Protein AF-A0A800G4P6-F1 (afdb_monomer_lite)

Structure (mmCIF, N/CA/C/O backbone):
data_AF-A0A800G4P6-F1
#
_entry.id   AF-A0A800G4P6-F1
#
loop_
_atom_site.group_PDB
_atom_site.id
_atom_site.type_symbol
_atom_site.label_atom_id
_atom_site.label_alt_id
_atom_site.label_comp_id
_atom_site.label_asym_id
_atom_site.label_entity_id
_atom_site.label_seq_id
_atom_site.pdbx_PDB_ins_code
_atom_site.Cartn_x
_atom_site.Cartn_y
_atom_site.Cartn_z
_atom_site.occupancy
_atom_site.B_iso_or_equiv
_atom_site.auth_seq_id
_atom_site.auth_comp_id
_atom_site.auth_asym_id
_atom_site.auth_atom_id
_atom_site.pdbx_PDB_model_num
ATOM 1 N N . MET A 1 1 ? 6.819 -30.321 6.926 1.00 37.41 1 MET A N 1
ATOM 2 C CA . MET A 1 1 ? 6.835 -29.133 6.044 1.00 37.41 1 MET A CA 1
ATOM 3 C C . MET A 1 1 ? 7.911 -28.184 6.557 1.00 37.41 1 MET A C 1
ATOM 5 O O . MET A 1 1 ? 7.632 -27.350 7.407 1.00 37.41 1 MET A O 1
ATOM 9 N N . HIS A 1 2 ? 9.162 -28.396 6.148 1.00 43.12 2 HIS A N 1
ATOM 10 C CA . HIS A 1 2 ? 10.294 -27.589 6.607 1.00 43.12 2 HIS A CA 1
ATOM 11 C C . HIS A 1 2 ? 10.264 -26.234 5.894 1.00 43.12 2 HIS A C 1
ATOM 13 O O . HIS A 1 2 ? 10.489 -26.169 4.687 1.00 43.12 2 HIS A O 1
ATOM 19 N N . GLY A 1 3 ? 9.945 -25.165 6.626 1.00 47.88 3 GLY A N 1
ATOM 20 C CA . GLY A 1 3 ? 10.128 -23.803 6.139 1.00 47.88 3 GLY A CA 1
ATOM 21 C C . GLY A 1 3 ? 11.619 -23.572 5.937 1.00 47.88 3 GLY A C 1
ATOM 22 O O . GLY A 1 3 ? 12.375 -23.575 6.906 1.00 47.88 3 GLY A O 1
ATOM 23 N N . GLN A 1 4 ? 12.057 -23.448 4.683 1.00 47.59 4 GLN A N 1
ATOM 24 C CA . GLN A 1 4 ? 13.421 -23.014 4.403 1.00 47.59 4 GLN A CA 1
ATOM 25 C C . GLN A 1 4 ? 13.649 -21.663 5.094 1.00 47.59 4 GLN A C 1
ATOM 27 O O . GLN A 1 4 ? 12.736 -20.832 5.071 1.00 47.59 4 GLN A O 1
ATOM 32 N N . PRO A 1 5 ? 14.822 -21.437 5.711 1.00 49.88 5 PRO A N 1
ATOM 33 C CA . PRO A 1 5 ? 15.119 -20.163 6.347 1.00 49.88 5 PRO A CA 1
ATOM 34 C C . PRO A 1 5 ? 14.959 -19.060 5.301 1.00 49.88 5 PRO A C 1
ATOM 36 O O . PRO A 1 5 ? 15.639 -19.072 4.271 1.00 49.88 5 PRO A O 1
ATOM 39 N N . GLU A 1 6 ? 14.004 -18.153 5.532 1.00 63.62 6 GLU A N 1
ATOM 40 C CA . GLU A 1 6 ? 13.821 -16.982 4.682 1.00 63.62 6 GLU A CA 1
ATOM 41 C C . GLU A 1 6 ? 15.158 -16.242 4.662 1.00 63.62 6 GLU A C 1
ATOM 43 O O . GLU A 1 6 ? 15.684 -15.830 5.699 1.00 63.62 6 GLU A O 1
ATOM 48 N N . ARG A 1 7 ? 15.754 -16.141 3.469 1.00 68.44 7 ARG A N 1
ATOM 49 C CA . ARG A 1 7 ? 16.931 -15.298 3.273 1.00 68.44 7 ARG A CA 1
ATOM 50 C C . ARG A 1 7 ? 16.575 -13.884 3.757 1.00 68.44 7 ARG A C 1
ATOM 52 O O . ARG A 1 7 ? 15.437 -13.461 3.547 1.00 68.44 7 ARG A O 1
ATOM 59 N N . PRO A 1 8 ? 17.514 -13.159 4.389 1.00 76.44 8 PRO A N 1
ATOM 60 C CA . PRO A 1 8 ? 17.267 -11.792 4.825 1.00 76.44 8 PRO A CA 1
ATOM 61 C C . PRO A 1 8 ? 16.721 -10.955 3.668 1.00 76.44 8 PRO A C 1
ATOM 63 O O . PRO A 1 8 ? 17.265 -11.030 2.565 1.00 76.44 8 PRO A O 1
ATOM 66 N N . PHE A 1 9 ? 15.665 -10.182 3.927 1.00 75.94 9 PHE A N 1
ATOM 67 C CA . PHE A 1 9 ? 15.074 -9.278 2.942 1.00 75.94 9 PHE A CA 1
ATOM 68 C C . PHE A 1 9 ? 16.144 -8.356 2.354 1.00 75.94 9 PHE A C 1
ATOM 70 O O . PHE A 1 9 ? 16.898 -7.716 3.094 1.00 75.94 9 PHE A O 1
ATOM 77 N N . ARG A 1 10 ? 16.187 -8.265 1.024 1.00 80.56 10 ARG A N 1
ATOM 78 C CA . ARG A 1 10 ? 16.959 -7.257 0.302 1.00 80.56 10 ARG A CA 1
ATOM 79 C C . ARG A 1 10 ? 16.013 -6.428 -0.546 1.00 80.56 10 ARG A C 1
ATOM 81 O O . ARG A 1 10 ? 15.108 -6.953 -1.182 1.00 80.56 10 ARG A O 1
ATOM 88 N N . GLU A 1 11 ? 16.262 -5.128 -0.629 1.00 72.06 11 GLU A N 1
ATOM 89 C CA . GLU A 1 11 ? 15.441 -4.220 -1.440 1.00 72.06 11 GLU A CA 1
ATOM 90 C C . GLU A 1 11 ? 15.419 -4.621 -2.929 1.00 72.06 11 GLU A C 1
ATOM 92 O O . GLU A 1 11 ? 14.415 -4.459 -3.619 1.00 72.06 11 GLU A O 1
ATOM 97 N N . SER A 1 12 ? 16.494 -5.261 -3.403 1.00 76.88 12 SER A N 1
ATOM 98 C CA . SER A 1 12 ? 16.585 -5.875 -4.731 1.00 76.88 12 SER A CA 1
ATOM 99 C C . SER A 1 12 ? 15.542 -6.965 -4.997 1.00 76.88 12 SER A C 1
ATOM 101 O O . SER A 1 12 ? 15.188 -7.173 -6.155 1.00 76.88 12 SER A O 1
ATOM 103 N N . ASP A 1 13 ? 15.035 -7.644 -3.963 1.00 76.00 13 ASP A N 1
ATOM 104 C CA . ASP A 1 13 ? 14.056 -8.732 -4.093 1.00 76.00 13 ASP A CA 1
ATOM 105 C C . ASP A 1 13 ? 12.702 -8.212 -4.598 1.00 76.00 13 ASP A C 1
ATOM 107 O O . ASP A 1 13 ? 11.944 -8.941 -5.232 1.00 76.00 13 ASP A O 1
ATOM 111 N N . LEU A 1 14 ? 12.412 -6.921 -4.391 1.00 74.88 14 LEU A N 1
ATOM 112 C CA . LEU A 1 14 ? 11.205 -6.266 -4.903 1.00 74.88 14 LEU A CA 1
ATOM 113 C C . LEU A 1 14 ? 11.194 -6.142 -6.435 1.00 74.88 14 LEU A C 1
ATOM 115 O O . LEU A 1 14 ? 10.127 -5.930 -7.009 1.00 74.88 14 LEU A O 1
ATOM 119 N N . LYS A 1 15 ? 12.350 -6.311 -7.098 1.00 77.56 15 LYS A N 1
ATOM 120 C CA . LYS A 1 15 ? 12.453 -6.362 -8.565 1.00 77.56 15 LYS A CA 1
ATOM 121 C C . LYS A 1 15 ? 12.022 -7.713 -9.144 1.00 77.56 15 LYS A C 1
ATOM 123 O O . LYS A 1 15 ? 11.733 -7.771 -10.334 1.00 77.56 15 LYS A O 1
ATOM 128 N N . ASP A 1 16 ? 11.971 -8.781 -8.339 1.00 83.94 16 ASP A N 1
ATOM 129 C CA . ASP A 1 16 ? 11.449 -10.086 -8.762 1.00 83.94 16 ASP A CA 1
ATOM 130 C C . ASP A 1 16 ? 9.904 -10.067 -8.741 1.00 83.94 16 ASP A C 1
ATOM 132 O O . ASP A 1 16 ? 9.297 -9.992 -7.661 1.00 83.94 16 ASP A O 1
ATOM 136 N N . PRO A 1 17 ? 9.229 -10.191 -9.904 1.00 80.94 17 PRO A N 1
ATOM 137 C CA . PRO A 1 17 ? 7.769 -10.212 -9.972 1.00 80.94 17 PRO A CA 1
ATOM 138 C C . PRO A 1 17 ? 7.144 -11.341 -9.141 1.00 80.94 17 PRO A C 1
ATOM 140 O O . PRO A 1 17 ? 6.081 -11.156 -8.543 1.00 80.94 17 PRO A O 1
ATOM 143 N N . ALA A 1 18 ? 7.799 -12.504 -9.052 1.00 81.81 18 ALA A N 1
ATOM 144 C CA . ALA A 1 18 ? 7.288 -13.642 -8.296 1.00 81.81 18 ALA A CA 1
ATOM 145 C C . ALA A 1 18 ? 7.397 -13.409 -6.783 1.00 81.81 18 ALA A C 1
ATOM 147 O O . ALA A 1 18 ? 6.499 -13.777 -6.018 1.00 81.81 18 ALA A O 1
ATOM 148 N N . TYR A 1 19 ? 8.479 -12.779 -6.321 1.00 84.38 19 TYR A N 1
ATOM 149 C CA . TYR A 1 19 ? 8.612 -12.330 -4.935 1.00 84.38 19 TYR A CA 1
ATOM 150 C C . TYR A 1 19 ? 7.559 -11.276 -4.574 1.00 84.38 19 TYR A C 1
ATOM 152 O O . TYR A 1 19 ? 6.851 -11.442 -3.578 1.00 84.38 19 TYR A O 1
ATOM 160 N N . ARG A 1 20 ? 7.364 -10.264 -5.425 1.00 84.88 20 ARG A N 1
ATOM 161 C CA . ARG A 1 20 ? 6.355 -9.212 -5.228 1.00 84.88 20 ARG A CA 1
ATOM 162 C C . ARG A 1 20 ? 4.937 -9.771 -5.150 1.00 84.88 20 ARG A C 1
ATOM 164 O O . ARG A 1 20 ? 4.202 -9.437 -4.223 1.00 84.88 20 ARG A O 1
ATOM 171 N N . LEU A 1 21 ? 4.569 -10.684 -6.051 1.00 84.38 21 LEU A N 1
ATOM 172 C CA . LEU A 1 21 ? 3.257 -11.335 -6.026 1.00 84.38 21 LEU A CA 1
ATOM 173 C C . LEU A 1 21 ? 3.050 -12.159 -4.746 1.00 84.38 21 LEU A C 1
ATOM 175 O O . LEU A 1 21 ? 1.969 -12.132 -4.153 1.00 84.38 21 LEU A O 1
ATOM 179 N N . ARG A 1 22 ? 4.084 -12.872 -4.278 1.00 87.19 22 ARG A N 1
ATOM 180 C CA . ARG A 1 22 ? 4.038 -13.580 -2.987 1.00 87.19 22 ARG A CA 1
ATOM 181 C C . ARG A 1 22 ? 3.834 -12.607 -1.827 1.00 87.19 22 ARG A C 1
ATOM 183 O O . ARG A 1 22 ? 3.019 -12.888 -0.950 1.00 87.19 22 ARG A O 1
ATOM 190 N N . LEU A 1 23 ? 4.523 -11.469 -1.834 1.00 89.06 23 LEU A N 1
ATOM 191 C CA . LEU A 1 23 ? 4.394 -10.452 -0.794 1.00 89.06 23 LEU A CA 1
ATOM 192 C C . LEU A 1 23 ? 3.011 -9.784 -0.813 1.00 89.06 23 LEU A C 1
ATOM 194 O O . LEU A 1 23 ? 2.400 -9.639 0.240 1.00 89.06 23 LEU A O 1
ATOM 198 N N . LEU A 1 24 ? 2.466 -9.484 -1.996 1.00 89.31 24 LEU A N 1
ATOM 199 C CA . LEU A 1 24 ? 1.095 -8.993 -2.172 1.00 89.31 24 LEU A CA 1
ATOM 200 C C . LEU A 1 24 ? 0.058 -9.982 -1.631 1.00 89.31 24 LEU A C 1
ATOM 202 O O . LEU A 1 24 ? -0.871 -9.578 -0.937 1.00 89.31 24 LEU A O 1
ATOM 206 N N . ARG A 1 25 ? 0.225 -11.288 -1.881 1.00 90.56 25 ARG A N 1
ATOM 207 C CA . ARG A 1 25 ? -0.647 -12.325 -1.301 1.00 90.56 25 ARG A CA 1
ATOM 208 C C . ARG A 1 25 ? -0.562 -12.343 0.224 1.00 90.56 25 ARG A C 1
ATOM 210 O O . ARG A 1 25 ? -1.600 -12.316 0.879 1.00 90.56 25 ARG A O 1
ATOM 217 N N . LYS A 1 26 ? 0.654 -12.331 0.786 1.00 92.38 26 LYS A N 1
ATOM 218 C CA . LYS A 1 26 ? 0.865 -12.245 2.243 1.00 92.38 26 LYS A CA 1
ATOM 219 C C . LYS A 1 26 ? 0.183 -10.998 2.826 1.00 92.38 26 LYS A C 1
ATOM 221 O O . LYS A 1 26 ? -0.500 -11.092 3.843 1.00 92.38 26 LYS A O 1
ATOM 226 N N . LEU A 1 27 ? 0.308 -9.858 2.149 1.00 93.12 27 LEU A N 1
ATOM 227 C CA . LEU A 1 27 ? -0.283 -8.589 2.562 1.00 93.12 27 LEU A CA 1
ATOM 228 C C . LEU A 1 27 ? -1.817 -8.602 2.492 1.00 93.12 27 LEU A C 1
ATOM 230 O O . LEU A 1 27 ? -2.469 -8.154 3.429 1.00 93.12 27 LEU A O 1
ATOM 234 N N . ASN A 1 28 ? -2.403 -9.164 1.431 1.00 90.00 28 ASN A N 1
ATOM 235 C CA . ASN A 1 28 ? -3.856 -9.315 1.299 1.00 90.00 28 ASN A CA 1
ATOM 236 C C . ASN A 1 28 ? -4.438 -10.246 2.379 1.00 90.00 28 ASN A C 1
ATOM 238 O O . ASN A 1 28 ? -5.485 -9.941 2.948 1.00 90.00 28 ASN A O 1
ATOM 242 N N . CYS A 1 29 ? -3.747 -11.340 2.722 1.00 94.19 29 CYS A N 1
ATOM 243 C CA . CYS A 1 29 ? -4.152 -12.192 3.844 1.00 94.19 29 CYS A CA 1
ATOM 244 C C . CYS A 1 29 ? -4.113 -11.431 5.178 1.00 94.19 29 CYS A C 1
ATOM 246 O O . CYS A 1 29 ? -5.050 -11.533 5.969 1.00 94.19 29 CYS A O 1
ATOM 248 N N . LEU A 1 30 ? -3.062 -10.641 5.421 1.00 93.75 30 LEU A N 1
ATOM 249 C CA . LEU A 1 30 ? -2.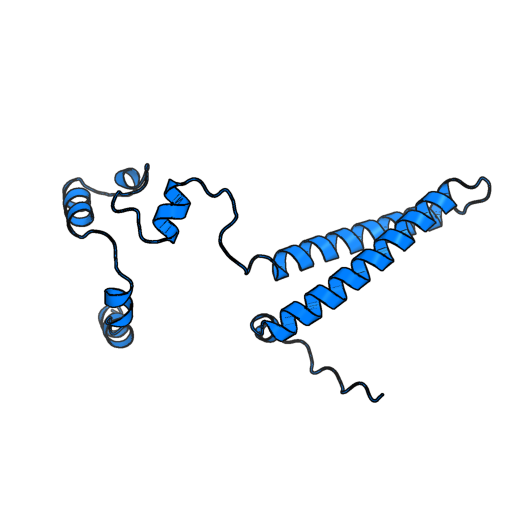957 -9.813 6.625 1.00 93.75 30 LEU A CA 1
ATOM 250 C C . LEU A 1 30 ? -4.093 -8.782 6.703 1.00 93.75 30 LEU A C 1
ATOM 252 O O . LEU A 1 30 ? -4.698 -8.622 7.761 1.00 93.75 30 LEU A O 1
ATOM 256 N N . PHE A 1 31 ? -4.431 -8.138 5.584 1.00 89.69 31 PHE A N 1
ATOM 257 C CA . PHE A 1 31 ? -5.574 -7.227 5.492 1.00 89.69 31 PHE A CA 1
ATOM 258 C C . PHE A 1 31 ? -6.878 -7.873 5.950 1.00 89.69 31 PHE A C 1
ATOM 260 O O . PHE A 1 31 ? -7.549 -7.323 6.820 1.00 89.69 31 PHE A O 1
ATOM 267 N N . ALA A 1 32 ? -7.203 -9.053 5.417 1.00 93.06 32 ALA A N 1
ATOM 268 C CA . ALA A 1 32 ? -8.432 -9.758 5.768 1.00 93.06 32 ALA A CA 1
ATOM 269 C C . ALA A 1 32 ? -8.507 -10.064 7.276 1.00 93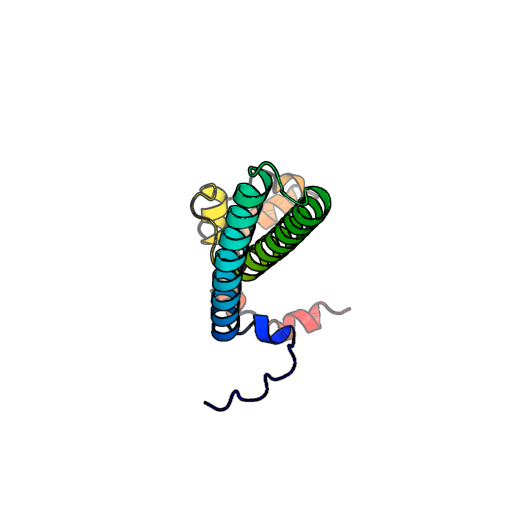.06 32 ALA A C 1
ATOM 271 O O . ALA A 1 32 ? -9.548 -9.880 7.907 1.00 93.06 32 ALA A O 1
ATOM 272 N N . VAL A 1 33 ? -7.388 -10.473 7.885 1.00 95.19 33 VAL A N 1
ATOM 273 C CA . VAL A 1 33 ? -7.321 -10.730 9.333 1.00 95.19 33 VAL A CA 1
ATOM 274 C C . VAL A 1 33 ? -7.523 -9.444 10.140 1.00 95.19 33 VAL A C 1
ATOM 276 O O . VAL A 1 33 ? -8.286 -9.444 11.108 1.00 95.19 33 VAL A O 1
ATOM 279 N N . LEU A 1 34 ? -6.882 -8.342 9.740 1.00 94.69 34 LEU A N 1
ATOM 280 C CA . LEU A 1 34 ? -7.021 -7.046 10.411 1.00 94.69 34 LEU A CA 1
ATOM 281 C C . LEU A 1 34 ? -8.450 -6.495 10.310 1.00 94.69 34 LEU A C 1
ATOM 283 O O . LEU A 1 34 ? -8.960 -5.948 11.289 1.00 94.69 34 LEU A O 1
ATOM 287 N N . GLU A 1 35 ? -9.128 -6.677 9.176 1.00 93.88 35 GLU A N 1
ATOM 288 C CA . GLU A 1 35 ? -10.528 -6.276 9.004 1.00 93.88 35 GLU A CA 1
ATOM 289 C C . GLU A 1 35 ? -11.463 -7.050 9.936 1.00 93.88 35 GLU A C 1
ATOM 291 O O . GLU A 1 35 ? -12.295 -6.446 10.623 1.00 93.88 35 GLU A O 1
ATOM 296 N N . VAL A 1 36 ? -11.286 -8.371 10.032 1.00 96.00 36 VAL A N 1
ATOM 297 C CA . VAL A 1 36 ? -12.053 -9.208 10.966 1.00 96.00 36 VAL A CA 1
ATOM 298 C C . VAL A 1 36 ? -11.780 -8.799 12.413 1.00 96.00 36 VAL A C 1
ATOM 300 O O . VAL A 1 36 ? -12.720 -8.679 13.203 1.00 96.00 36 VAL A O 1
ATOM 303 N N . ALA A 1 37 ? -10.520 -8.546 12.773 1.00 94.38 37 ALA A N 1
ATOM 304 C CA . ALA A 1 37 ? -10.153 -8.080 14.107 1.00 94.38 37 ALA A CA 1
ATOM 305 C C . ALA A 1 37 ? -10.815 -6.731 14.434 1.00 94.38 37 ALA A C 1
ATOM 307 O O . ALA A 1 37 ? -11.416 -6.577 15.496 1.00 94.38 37 ALA A O 1
ATOM 308 N N . ASN A 1 38 ? -10.793 -5.781 13.499 1.00 93.06 38 ASN A N 1
ATOM 309 C CA . ASN A 1 38 ? -11.407 -4.468 13.677 1.00 93.06 38 ASN A CA 1
ATOM 310 C C . ASN A 1 38 ? -12.938 -4.577 13.820 1.00 93.06 38 ASN A C 1
ATOM 312 O O . ASN A 1 38 ? -13.534 -3.945 14.692 1.00 93.06 38 ASN A O 1
ATOM 316 N N . ALA A 1 39 ? -13.587 -5.440 13.032 1.00 93.69 39 ALA A N 1
ATOM 317 C CA . ALA A 1 39 ? -15.016 -5.722 13.173 1.00 93.69 39 ALA A CA 1
ATOM 318 C C . ALA A 1 39 ? -15.358 -6.337 14.542 1.00 93.69 39 ALA A C 1
ATOM 320 O O . ALA A 1 39 ? -16.352 -5.949 15.158 1.00 93.69 39 ALA A O 1
ATOM 321 N N . ARG A 1 40 ? -14.525 -7.257 15.049 1.00 94.62 40 ARG A N 1
ATOM 322 C CA . ARG A 1 40 ? -14.687 -7.840 16.392 1.00 94.62 40 ARG A CA 1
ATOM 323 C C . ARG A 1 40 ? -14.544 -6.790 17.489 1.00 94.62 40 ARG A C 1
ATOM 325 O O . ARG A 1 40 ? -15.390 -6.746 18.372 1.00 94.62 40 ARG A O 1
ATOM 332 N N . VAL A 1 41 ? -13.547 -5.911 17.398 1.00 94.69 41 VAL A N 1
ATOM 333 C CA . VAL A 1 41 ? -13.345 -4.819 18.367 1.00 94.69 41 VAL A CA 1
ATOM 334 C C . VAL A 1 41 ? -14.519 -3.841 18.358 1.00 94.69 41 VAL A C 1
ATOM 336 O O . VAL A 1 41 ? -14.988 -3.448 19.419 1.00 94.69 41 VAL A O 1
ATOM 339 N N . LYS A 1 42 ? -15.062 -3.495 17.183 1.00 92.25 42 LYS A N 1
ATOM 340 C CA . LYS A 1 42 ? -16.271 -2.656 17.087 1.00 92.25 42 LYS A CA 1
ATOM 341 C C . LYS A 1 42 ? -17.487 -3.296 17.758 1.00 92.25 42 LYS A C 1
ATOM 343 O O . LYS A 1 42 ? -18.246 -2.588 18.407 1.00 92.25 42 LYS A O 1
ATOM 348 N N . ARG A 1 43 ? -17.674 -4.613 17.605 1.00 93.38 43 ARG A N 1
ATOM 349 C CA . ARG A 1 43 ? -18.752 -5.349 18.289 1.00 93.38 43 ARG A CA 1
ATOM 350 C C . ARG A 1 43 ? -18.528 -5.404 19.795 1.00 93.38 43 ARG A C 1
ATOM 352 O O . ARG A 1 43 ? -19.482 -5.201 20.531 1.00 93.38 43 ARG A O 1
ATOM 359 N N . ALA A 1 44 ? -17.290 -5.645 20.227 1.00 92.12 44 ALA A N 1
ATOM 360 C CA . ALA A 1 44 ? -16.929 -5.638 21.638 1.00 92.12 44 ALA A CA 1
ATOM 361 C C . ALA A 1 44 ? -17.242 -4.272 22.254 1.00 92.12 44 ALA A C 1
ATOM 363 O O . ALA A 1 44 ? -18.000 -4.224 23.197 1.00 92.12 44 ALA A O 1
ATOM 364 N N . LEU A 1 45 ? -16.821 -3.160 21.639 1.00 91.88 45 LEU A N 1
ATOM 365 C CA . LEU A 1 45 ? -17.117 -1.797 22.112 1.00 91.88 45 LEU A CA 1
ATOM 366 C C . LEU A 1 45 ? -18.615 -1.466 22.268 1.00 91.88 45 LEU A C 1
ATOM 368 O O . LEU A 1 45 ? -18.941 -0.496 22.943 1.00 91.88 45 LEU A O 1
ATOM 372 N N . ALA A 1 46 ? -19.516 -2.218 21.630 1.00 89.38 46 ALA A N 1
ATOM 373 C CA . ALA A 1 46 ? -20.961 -2.028 21.752 1.00 89.38 46 ALA A CA 1
ATOM 374 C C . ALA A 1 46 ? -21.580 -2.790 22.941 1.00 89.38 46 ALA A C 1
ATOM 376 O O . ALA A 1 46 ? -22.775 -2.642 23.194 1.00 89.38 46 ALA A O 1
ATOM 377 N N . GLN A 1 47 ? -20.809 -3.625 23.646 1.00 92.31 47 GLN A N 1
ATOM 378 C CA . GLN A 1 47 ? -21.287 -4.372 24.808 1.00 92.31 47 GLN A CA 1
ATOM 379 C C . GLN A 1 47 ? -21.198 -3.516 26.090 1.00 92.31 47 GLN A C 1
ATOM 381 O O . GLN A 1 47 ? -20.239 -2.759 26.253 1.00 92.31 47 GLN A O 1
ATOM 386 N N . PRO A 1 48 ? -22.171 -3.626 27.013 1.00 79.50 48 PRO A N 1
ATOM 387 C CA . PRO A 1 48 ? -22.247 -2.760 28.193 1.00 79.50 48 PRO A CA 1
ATOM 388 C C . PRO A 1 48 ? -21.114 -2.953 29.222 1.00 79.50 48 PRO A C 1
ATOM 390 O O . PRO A 1 48 ? -20.810 -2.005 29.935 1.00 79.50 48 PRO A O 1
ATOM 393 N N . ASP A 1 49 ? -20.430 -4.104 29.238 1.00 85.62 49 ASP A N 1
ATOM 394 C CA . ASP A 1 49 ? -19.369 -4.435 30.217 1.00 85.62 49 ASP A CA 1
ATOM 395 C C . ASP A 1 49 ? -17.951 -4.437 29.618 1.00 85.62 49 ASP A C 1
ATOM 397 O O . ASP A 1 49 ? -17.043 -5.141 30.062 1.00 85.62 49 ASP A O 1
ATOM 401 N N . SER A 1 50 ? -17.760 -3.686 28.540 1.00 86.19 50 SER A N 1
ATOM 402 C CA . SER A 1 50 ? -16.515 -3.703 27.776 1.00 86.19 50 SER A CA 1
ATOM 403 C C . SER A 1 50 ? -15.427 -2.858 28.421 1.00 86.19 50 SER A C 1
ATOM 405 O O . SER A 1 50 ? -15.676 -1.717 28.804 1.00 86.19 50 SER A O 1
ATOM 407 N N . ASP A 1 51 ? -14.184 -3.343 28.407 1.00 91.94 51 ASP A N 1
ATOM 408 C CA . ASP A 1 51 ? -13.015 -2.502 28.682 1.00 91.94 51 ASP A CA 1
ATOM 409 C C . ASP A 1 51 ? -12.792 -1.522 27.513 1.00 91.94 51 ASP A C 1
ATOM 411 O O . ASP A 1 51 ? -12.081 -1.801 26.539 1.00 91.94 51 ASP A O 1
ATOM 415 N N . LEU A 1 52 ? -13.470 -0.375 27.592 1.00 91.94 52 LEU A N 1
ATOM 416 C CA . LEU A 1 52 ? -13.481 0.657 26.557 1.00 91.94 52 LEU A CA 1
ATOM 417 C C . LEU A 1 52 ? -12.083 1.221 26.284 1.00 91.94 52 LEU A C 1
ATOM 419 O O . LEU A 1 52 ? -11.769 1.533 25.134 1.00 91.94 52 LEU A O 1
ATOM 423 N N . GLU A 1 53 ? -11.238 1.343 27.308 1.00 91.81 53 GLU A N 1
ATOM 424 C CA . GLU A 1 53 ? -9.905 1.922 27.166 1.00 91.81 53 GLU A CA 1
ATOM 425 C C . GLU A 1 53 ? -8.988 0.980 26.380 1.00 91.81 53 GLU A C 1
ATOM 427 O O . GLU A 1 53 ? -8.412 1.374 25.356 1.00 91.81 53 GLU A O 1
ATOM 432 N N . SER A 1 54 ? -8.908 -0.285 26.801 1.00 92.12 54 SER A N 1
ATOM 433 C CA . SER A 1 54 ? -8.109 -1.297 26.107 1.00 92.12 54 SER A CA 1
ATOM 434 C C . SER A 1 54 ? -8.601 -1.510 24.676 1.00 92.12 54 SER A C 1
ATOM 436 O O . SER A 1 54 ? -7.801 -1.523 23.737 1.00 92.12 54 SER A O 1
ATOM 438 N N . LEU A 1 55 ? -9.918 -1.610 24.467 1.00 93.94 55 LEU A N 1
ATOM 439 C CA . LEU A 1 55 ? -10.495 -1.797 23.133 1.00 93.94 55 LEU A CA 1
ATOM 440 C C . LEU A 1 55 ? -10.287 -0.583 22.220 1.00 93.94 55 LEU A C 1
ATOM 442 O O . LEU A 1 55 ? -10.049 -0.757 21.022 1.00 93.94 55 LEU A O 1
ATOM 446 N N . SER A 1 56 ? -10.323 0.637 22.760 1.00 91.50 56 SER A N 1
ATOM 447 C CA . SER A 1 56 ? -10.006 1.852 22.003 1.00 91.50 56 SER A CA 1
ATOM 448 C C . SER A 1 56 ? -8.543 1.861 21.543 1.00 91.50 56 SER A C 1
ATOM 450 O O . SER A 1 56 ? -8.264 2.098 20.364 1.00 91.50 56 SER A O 1
ATOM 452 N N . ARG A 1 57 ? -7.601 1.497 22.425 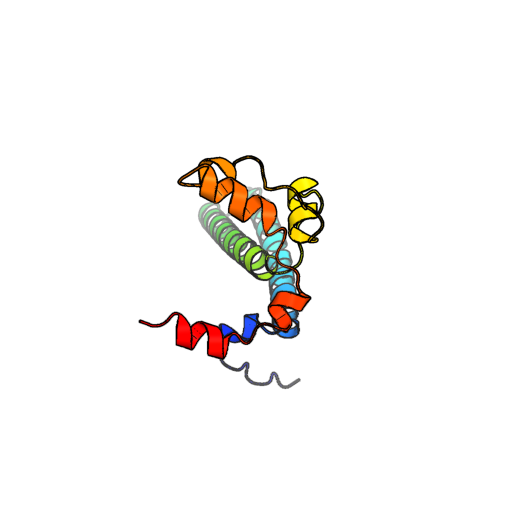1.00 94.75 57 ARG A N 1
ATOM 453 C CA . ARG A 1 57 ? -6.176 1.356 22.069 1.00 94.75 57 ARG A CA 1
ATOM 454 C C . ARG A 1 57 ? -5.963 0.290 20.994 1.00 94.75 57 ARG A C 1
ATOM 456 O O . ARG A 1 57 ? -5.266 0.540 20.011 1.00 94.75 57 ARG A O 1
ATOM 463 N N . ILE A 1 58 ? -6.606 -0.872 21.133 1.00 94.56 58 ILE A N 1
ATOM 464 C CA . ILE A 1 58 ? -6.542 -1.947 20.132 1.00 94.56 58 ILE A CA 1
ATOM 465 C C . ILE A 1 58 ? -7.078 -1.451 18.784 1.00 94.56 58 ILE A C 1
ATOM 467 O O . ILE A 1 58 ? -6.430 -1.658 17.759 1.00 94.56 58 ILE A O 1
ATOM 471 N N . LYS A 1 59 ? -8.222 -0.757 18.764 1.00 93.00 59 LYS A N 1
ATOM 472 C CA . LYS A 1 59 ? -8.802 -0.186 17.540 1.00 93.00 59 LYS A CA 1
ATOM 473 C C . LYS A 1 59 ? -7.837 0.782 16.849 1.00 93.00 59 LYS A C 1
ATOM 475 O O . LYS A 1 59 ? -7.673 0.696 15.633 1.00 93.00 59 LYS A O 1
ATOM 480 N N . THR A 1 60 ? -7.193 1.668 17.607 1.00 94.00 60 THR A N 1
ATOM 481 C CA . THR A 1 60 ? -6.196 2.612 17.081 1.00 94.00 60 THR A CA 1
ATOM 482 C C . THR A 1 60 ? -4.999 1.881 16.482 1.00 94.00 60 THR A C 1
ATOM 484 O O . THR A 1 60 ? -4.607 2.180 15.356 1.00 94.00 60 THR A O 1
ATOM 487 N N . ASN A 1 61 ? -4.463 0.871 17.172 1.00 93.88 61 ASN A N 1
ATOM 488 C CA . ASN A 1 61 ? -3.341 0.078 16.667 1.00 93.88 61 ASN A CA 1
ATOM 489 C C . ASN A 1 61 ? -3.706 -0.666 15.377 1.00 93.88 61 ASN A C 1
ATOM 491 O O . ASN A 1 61 ? -2.969 -0.580 14.398 1.00 93.88 61 ASN A O 1
ATOM 495 N N . LEU A 1 62 ? -4.871 -1.324 15.340 1.00 93.94 62 LEU A N 1
ATOM 496 C CA . LEU A 1 62 ? -5.372 -1.999 14.138 1.00 93.94 62 LEU A CA 1
ATOM 497 C C . LEU A 1 62 ? -5.547 -1.022 12.964 1.00 93.94 62 LEU A C 1
ATOM 499 O O . LEU A 1 62 ? -5.191 -1.359 11.836 1.00 93.94 62 LEU A O 1
ATOM 503 N N . GLY A 1 63 ? -6.056 0.187 13.227 1.00 91.44 63 GLY A N 1
ATOM 504 C CA . GLY A 1 63 ? -6.167 1.256 12.232 1.00 91.44 63 GLY A CA 1
ATOM 505 C C . GLY A 1 63 ? -4.807 1.668 11.667 1.00 91.44 63 GLY A C 1
ATOM 506 O O . GLY A 1 63 ? -4.597 1.594 10.457 1.00 91.44 63 GLY A O 1
ATOM 507 N N . SER A 1 64 ? -3.854 1.992 12.542 1.00 93.12 64 SER A N 1
ATOM 508 C CA . SER A 1 64 ? -2.484 2.353 12.158 1.00 93.12 64 SER A CA 1
ATOM 509 C C . SER A 1 64 ? -1.795 1.249 11.348 1.00 93.12 64 SER A C 1
ATOM 511 O O . SER A 1 64 ? -1.150 1.528 10.334 1.00 93.12 64 SER A O 1
ATOM 513 N N . THR A 1 65 ? -1.953 -0.020 11.742 1.00 94.00 65 THR A N 1
ATOM 514 C CA . THR A 1 65 ? -1.398 -1.162 10.999 1.00 94.00 65 THR A CA 1
ATOM 515 C C . THR A 1 65 ? -2.055 -1.320 9.626 1.00 94.00 65 THR A C 1
ATOM 517 O O . THR A 1 65 ? -1.347 -1.550 8.643 1.00 94.00 65 THR A O 1
ATOM 520 N N . MET A 1 66 ? -3.377 -1.146 9.518 1.00 92.19 66 MET A N 1
ATOM 521 C CA . MET A 1 66 ? -4.074 -1.151 8.225 1.00 92.19 66 MET A CA 1
ATOM 522 C C . MET A 1 66 ? -3.540 -0.061 7.290 1.00 92.19 66 MET A C 1
ATOM 524 O O . MET A 1 66 ? -3.309 -0.334 6.114 1.00 92.19 66 MET A O 1
ATOM 528 N N . ASP A 1 67 ? -3.281 1.147 7.790 1.00 90.31 67 ASP A N 1
ATOM 529 C CA . ASP A 1 67 ? -2.765 2.249 6.969 1.00 90.31 67 ASP A CA 1
ATOM 530 C C . ASP A 1 67 ? -1.335 2.007 6.474 1.00 90.31 67 ASP A C 1
ATOM 532 O O . ASP A 1 67 ? -0.992 2.347 5.337 1.00 90.31 67 ASP A O 1
ATOM 536 N N . VAL A 1 68 ? -0.490 1.367 7.286 1.00 90.75 68 VAL A N 1
ATOM 537 C CA . VAL A 1 68 ? 0.826 0.886 6.835 1.00 90.75 68 VAL A CA 1
ATOM 538 C C . VAL A 1 68 ? 0.662 -0.165 5.736 1.00 90.75 68 VAL A C 1
ATOM 540 O O . VAL A 1 68 ? 1.296 -0.050 4.686 1.00 90.75 68 VAL A O 1
ATOM 543 N N . CYS A 1 69 ? -0.237 -1.134 5.920 1.00 87.62 69 CYS A N 1
ATOM 544 C CA . CYS A 1 69 ? -0.489 -2.164 4.916 1.00 87.62 69 CYS A CA 1
ATOM 545 C C . CYS A 1 69 ? -1.023 -1.567 3.600 1.00 87.62 69 CYS A C 1
ATOM 547 O O . CYS A 1 69 ? -0.622 -2.013 2.528 1.00 87.62 69 CYS A O 1
ATOM 549 N N . ARG A 1 70 ? -1.863 -0.519 3.644 1.00 88.25 70 ARG A N 1
ATOM 550 C CA . ARG A 1 70 ? -2.392 0.157 2.436 1.00 88.25 70 ARG A CA 1
ATOM 551 C C . ARG A 1 70 ? -1.278 0.824 1.649 1.00 88.25 70 ARG A C 1
ATOM 553 O O . ARG A 1 70 ? -1.205 0.680 0.431 1.00 88.25 70 ARG A O 1
ATOM 560 N N . ARG A 1 71 ? -0.385 1.524 2.352 1.00 85.56 71 ARG A N 1
ATOM 561 C CA . ARG A 1 71 ? 0.781 2.171 1.741 1.00 85.56 71 ARG A CA 1
ATOM 562 C C . ARG A 1 71 ? 1.730 1.149 1.123 1.00 85.56 71 ARG A C 1
ATOM 564 O O . ARG A 1 71 ? 2.162 1.352 -0.010 1.00 85.56 71 ARG A O 1
ATOM 571 N N . ALA A 1 72 ? 1.991 0.043 1.822 1.00 84.62 72 ALA A N 1
ATOM 572 C CA . ALA A 1 72 ? 2.801 -1.057 1.306 1.00 84.62 72 ALA A CA 1
ATOM 573 C C . ALA A 1 72 ? 2.173 -1.687 0.054 1.00 84.62 72 ALA A C 1
ATOM 575 O O . ALA A 1 72 ? 2.865 -1.893 -0.938 1.00 84.62 72 ALA A O 1
ATOM 576 N N . LYS A 1 73 ? 0.853 -1.911 0.055 1.00 85.94 73 LYS A N 1
ATOM 577 C CA . LYS A 1 73 ? 0.118 -2.446 -1.098 1.00 85.94 73 LYS A CA 1
ATOM 578 C C . LYS A 1 73 ? 0.255 -1.526 -2.310 1.00 85.94 73 LYS A C 1
ATOM 580 O O . LYS A 1 73 ? 0.709 -1.972 -3.355 1.00 85.94 73 LYS A O 1
ATOM 585 N N . GLY A 1 74 ? 0.002 -0.229 -2.131 1.00 81.94 74 GLY A N 1
ATOM 586 C CA . GLY A 1 74 ? 0.175 0.754 -3.200 1.00 81.94 74 GLY A CA 1
ATOM 587 C C . GLY A 1 74 ? 1.618 0.850 -3.710 1.00 81.94 74 GLY A C 1
ATOM 588 O O . GLY A 1 74 ? 1.834 1.064 -4.897 1.00 81.94 74 GLY A O 1
ATOM 589 N N . ALA A 1 75 ? 2.629 0.678 -2.853 1.00 80.38 75 ALA A N 1
ATOM 590 C CA . ALA A 1 75 ? 4.029 0.632 -3.285 1.00 80.38 75 ALA A CA 1
ATOM 591 C C . ALA A 1 75 ? 4.346 -0.614 -4.132 1.00 80.38 75 ALA A C 1
ATOM 593 O O . ALA A 1 75 ? 5.098 -0.511 -5.096 1.00 80.38 75 ALA A O 1
ATOM 594 N N . LEU A 1 76 ? 3.743 -1.762 -3.809 1.00 80.56 76 LEU A N 1
ATOM 595 C CA . LEU A 1 76 ? 3.895 -3.003 -4.573 1.00 80.56 76 LEU A CA 1
ATOM 596 C C . LEU A 1 76 ? 3.068 -3.006 -5.874 1.00 80.56 76 LEU A C 1
ATOM 598 O O . LEU A 1 76 ? 3.443 -3.688 -6.824 1.00 80.56 76 LEU A O 1
ATOM 602 N N . GLU A 1 77 ? 1.958 -2.266 -5.936 1.00 80.25 77 GLU A N 1
ATOM 603 C CA . GLU A 1 77 ? 1.075 -2.187 -7.113 1.00 80.25 77 GLU A CA 1
ATOM 604 C C . GLU A 1 77 ? 1.528 -1.146 -8.149 1.00 80.25 77 GLU A C 1
ATOM 606 O O . GLU A 1 77 ? 1.432 -1.401 -9.345 1.00 80.25 77 GLU A O 1
ATOM 611 N N . ARG A 1 78 ? 2.089 -0.000 -7.729 1.00 71.50 78 ARG A N 1
ATOM 612 C CA . ARG A 1 78 ? 2.488 1.123 -8.613 1.00 71.50 78 ARG A CA 1
ATOM 613 C C . ARG A 1 78 ? 3.623 0.830 -9.616 1.00 71.50 78 ARG A C 1
ATOM 615 O O . ARG A 1 78 ? 4.099 1.751 -10.270 1.00 71.50 78 ARG A O 1
ATOM 622 N N . GLN A 1 79 ? 4.049 -0.423 -9.766 1.00 61.62 79 GLN A N 1
ATOM 623 C CA . GLN A 1 79 ? 4.985 -0.867 -10.808 1.00 61.62 79 GLN A CA 1
ATOM 624 C C . GLN A 1 79 ? 4.312 -1.660 -11.953 1.00 61.62 79 GLN A C 1
ATOM 626 O O . GLN A 1 79 ? 5.016 -2.274 -12.750 1.00 61.62 79 GLN A O 1
ATOM 631 N N . GLU A 1 80 ? 2.978 -1.630 -12.089 1.00 52.62 80 GLU A N 1
ATOM 632 C CA . GLU A 1 80 ? 2.241 -2.225 -13.221 1.00 52.62 80 GLU A CA 1
ATOM 633 C C . GLU A 1 80 ? 1.417 -1.174 -13.991 1.00 52.62 80 GLU A C 1
ATOM 635 O O . GLU A 1 80 ? 0.575 -0.527 -13.386 1.00 52.62 80 GLU A O 1
ATOM 640 N N . ALA A 1 81 ? 1.690 -1.050 -15.304 1.00 55.66 81 ALA A N 1
ATOM 641 C CA . ALA A 1 81 ? 0.943 -0.408 -16.408 1.00 55.66 81 ALA A CA 1
ATOM 642 C C . ALA A 1 81 ? 0.250 0.963 -16.195 1.00 55.66 81 ALA A C 1
ATOM 644 O O . ALA A 1 81 ? -0.292 1.302 -15.152 1.00 55.66 81 ALA A O 1
ATOM 645 N N . LEU A 1 82 ? 0.240 1.779 -17.256 1.00 53.06 82 LEU A N 1
ATOM 646 C CA . LEU A 1 82 ? -0.426 3.086 -17.246 1.00 53.06 82 LEU A CA 1
ATOM 647 C C . LEU A 1 82 ? -1.918 2.951 -16.866 1.00 53.06 82 LEU A C 1
ATOM 649 O O . LEU A 1 82 ? -2.576 2.046 -17.380 1.00 53.06 82 LEU A O 1
ATOM 653 N N . PRO A 1 83 ? -2.453 3.849 -16.013 1.00 52.94 83 PRO A N 1
ATOM 654 C CA . PRO A 1 83 ? -3.834 3.791 -15.539 1.00 52.94 83 PRO A CA 1
ATOM 655 C C . PRO A 1 83 ? -4.867 3.752 -16.676 1.00 52.94 83 PRO A C 1
ATOM 657 O O . PRO A 1 83 ? -4.772 4.528 -17.633 1.00 52.94 83 PRO A O 1
ATOM 660 N N . GLU A 1 84 ? -5.900 2.915 -16.543 1.00 53.12 84 GLU A N 1
ATOM 661 C CA . GLU A 1 84 ? -7.094 3.017 -17.389 1.00 53.12 84 GLU A CA 1
ATOM 662 C C . GLU A 1 84 ? -7.781 4.367 -17.130 1.00 53.12 84 GLU A C 1
ATOM 664 O O . GLU A 1 84 ? -8.043 4.738 -15.986 1.00 53.12 84 GLU A O 1
ATOM 669 N N . GLY A 1 85 ? -8.028 5.131 -18.198 1.00 54.44 85 GLY A N 1
ATOM 670 C CA . GLY A 1 85 ? -8.588 6.486 -18.115 1.00 54.44 85 GLY A CA 1
ATOM 671 C C . GLY A 1 85 ? -7.567 7.625 -18.191 1.00 54.44 85 GLY A C 1
ATOM 672 O O . GLY A 1 85 ? -7.927 8.769 -17.913 1.00 54.44 85 GLY A O 1
ATOM 673 N N . LEU A 1 86 ? -6.311 7.361 -18.580 1.00 58.50 86 LEU A N 1
ATOM 674 C CA . LEU A 1 86 ? -5.379 8.443 -18.908 1.00 58.50 86 LEU A CA 1
ATOM 675 C C . LEU A 1 86 ? -5.976 9.345 -20.009 1.00 58.50 86 LEU A C 1
ATOM 677 O O . LEU A 1 86 ? -6.456 8.815 -21.017 1.00 58.50 86 LEU A O 1
ATOM 681 N N . PRO A 1 87 ? -5.892 10.682 -19.869 1.00 62.09 87 PRO A N 1
ATOM 682 C CA . PRO A 1 87 ? -6.221 11.612 -20.940 1.00 62.09 87 PRO A CA 1
ATOM 683 C C . PRO A 1 87 ? -5.552 11.192 -22.253 1.00 62.09 87 PRO A C 1
ATOM 685 O O . PRO A 1 87 ? -4.382 10.795 -22.271 1.00 62.09 87 PRO A O 1
ATOM 688 N N . GLU A 1 88 ? -6.309 11.236 -23.349 1.00 60.19 88 GLU A N 1
ATOM 689 C CA . GLU A 1 88 ? -5.938 10.608 -24.623 1.00 60.19 88 GLU A CA 1
ATOM 690 C C . GLU A 1 88 ? -4.585 11.103 -25.162 1.00 60.19 88 GLU A C 1
ATOM 692 O O . GLU A 1 88 ? -3.822 10.326 -25.733 1.00 60.19 88 GLU A O 1
ATOM 697 N N . ASN A 1 89 ? -4.229 12.357 -24.874 1.00 56.69 89 ASN A N 1
ATOM 698 C CA . ASN A 1 89 ? -2.935 12.967 -25.180 1.00 56.69 89 ASN A CA 1
ATOM 699 C C . ASN A 1 89 ? -1.762 12.314 -24.425 1.00 56.69 89 ASN A C 1
ATOM 701 O O . ASN A 1 89 ? -0.741 12.000 -25.033 1.00 56.69 89 ASN A O 1
ATOM 705 N N . LEU A 1 90 ? -1.902 12.048 -23.126 1.00 58.97 90 LEU A N 1
ATOM 706 C CA . LEU A 1 90 ? -0.862 11.395 -22.323 1.00 58.97 90 LEU A CA 1
ATOM 707 C C . LEU A 1 90 ? -0.753 9.909 -22.671 1.00 58.97 90 LEU A C 1
ATOM 709 O O . LEU A 1 90 ? 0.349 9.373 -22.795 1.00 58.97 90 LEU A O 1
ATOM 713 N N . ALA A 1 91 ? -1.894 9.259 -22.919 1.00 61.38 91 ALA A N 1
ATOM 714 C CA . ALA A 1 91 ? -1.921 7.892 -23.420 1.00 61.38 91 ALA A CA 1
ATOM 715 C C . ALA A 1 91 ? -1.302 7.789 -24.825 1.00 61.38 91 ALA A C 1
ATOM 717 O O . ALA A 1 91 ? -0.729 6.757 -25.166 1.00 61.38 91 ALA A O 1
ATOM 718 N N . ALA A 1 92 ? -1.429 8.820 -25.664 1.00 60.66 92 ALA A N 1
ATOM 719 C CA . ALA A 1 92 ? -0.822 8.869 -26.991 1.00 60.66 92 ALA A CA 1
ATOM 720 C C . ALA A 1 92 ? 0.693 9.100 -26.927 1.00 60.66 92 ALA A C 1
ATOM 722 O O . ALA A 1 92 ? 1.419 8.426 -27.653 1.00 60.66 92 ALA A O 1
ATOM 723 N N . ILE A 1 93 ? 1.179 9.978 -26.042 1.00 60.72 93 ILE A N 1
ATOM 724 C CA . ILE A 1 93 ? 2.620 10.194 -25.807 1.00 60.72 93 ILE A CA 1
ATOM 725 C C . ILE A 1 93 ? 3.272 8.903 -25.305 1.00 60.72 93 ILE A C 1
ATOM 727 O O . ILE A 1 93 ? 4.249 8.437 -25.884 1.00 60.72 93 ILE A O 1
ATOM 731 N N . ALA A 1 94 ? 2.682 8.262 -24.296 1.00 56.94 94 ALA A N 1
ATOM 732 C CA . ALA A 1 94 ? 3.223 7.029 -23.732 1.00 56.94 94 ALA A CA 1
ATOM 733 C C . ALA A 1 94 ? 3.160 5.826 -24.696 1.00 56.94 94 ALA A C 1
ATOM 735 O O . ALA A 1 94 ? 3.954 4.896 -24.581 1.00 56.94 94 ALA A O 1
ATOM 736 N N . ARG A 1 95 ? 2.238 5.850 -25.672 1.00 59.69 95 ARG A N 1
ATOM 737 C CA . ARG A 1 95 ? 2.149 4.868 -26.770 1.00 59.69 95 ARG A CA 1
ATOM 738 C C . ARG A 1 95 ? 2.973 5.257 -28.007 1.00 59.69 95 ARG A C 1
ATOM 740 O O . ARG A 1 95 ? 2.859 4.571 -29.020 1.00 59.69 95 ARG A O 1
ATOM 747 N N . GLY A 1 96 ? 3.748 6.345 -27.955 1.00 54.16 96 GLY A N 1
ATOM 748 C CA . GLY A 1 96 ? 4.594 6.820 -29.059 1.00 54.16 96 GLY A CA 1
ATOM 749 C C . GLY A 1 96 ? 3.828 7.359 -30.275 1.00 54.16 96 GLY A C 1
ATOM 750 O 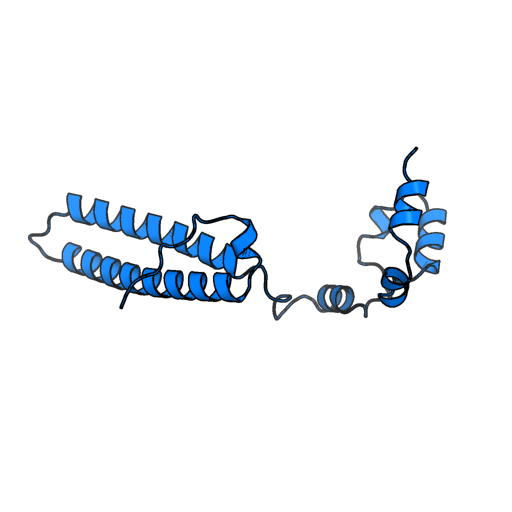O . GLY A 1 96 ? 4.377 7.416 -31.368 1.00 54.16 96 GLY A O 1
ATOM 751 N N . ARG A 1 97 ? 2.545 7.717 -30.121 1.00 53.84 97 ARG A N 1
ATOM 752 C CA . ARG A 1 97 ? 1.649 8.129 -31.224 1.00 53.84 97 ARG A CA 1
ATOM 753 C C . ARG A 1 97 ? 1.447 9.638 -31.343 1.00 53.84 97 ARG A C 1
ATOM 755 O O . ARG A 1 97 ? 0.866 10.085 -32.328 1.00 53.84 97 ARG A O 1
ATOM 762 N N . SER A 1 98 ? 1.874 10.431 -30.359 1.00 56.31 98 SER A N 1
ATOM 763 C CA . SER A 1 98 ? 1.752 11.889 -30.450 1.00 56.31 98 SER A CA 1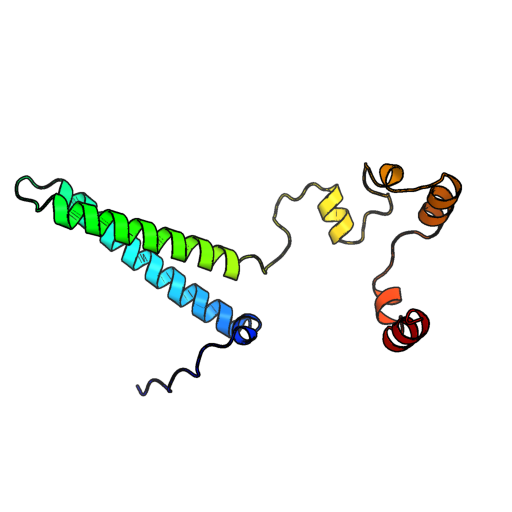
ATOM 764 C C . SER A 1 98 ? 2.949 12.482 -31.190 1.00 56.31 98 SER A C 1
ATOM 766 O O . SER A 1 98 ? 4.040 12.559 -30.638 1.00 56.31 98 SER A O 1
ATOM 768 N N . GLN A 1 99 ? 2.734 12.935 -32.428 1.00 56.78 99 GLN A N 1
ATOM 769 C CA . GLN A 1 99 ? 3.711 13.729 -33.193 1.00 56.78 99 GLN A CA 1
ATOM 770 C C . GLN A 1 99 ? 3.683 15.223 -32.832 1.00 56.78 99 GLN A C 1
ATOM 772 O O . GLN A 1 99 ? 4.490 15.998 -33.337 1.00 56.78 99 GLN A O 1
ATOM 777 N N . ARG A 1 100 ? 2.737 15.658 -31.988 1.00 60.72 100 ARG A N 1
ATOM 778 C CA . ARG A 1 100 ? 2.626 17.054 -31.554 1.00 60.72 100 ARG A CA 1
ATOM 779 C C . ARG A 1 100 ? 3.159 17.211 -30.138 1.00 60.72 100 ARG A C 1
ATOM 781 O O . ARG A 1 100 ? 2.820 16.426 -29.251 1.00 60.72 100 ARG A O 1
ATOM 788 N N . LEU A 1 101 ? 3.975 18.248 -29.960 1.00 61.84 101 LEU A N 1
ATOM 789 C CA . LEU A 1 101 ? 4.481 18.682 -28.664 1.00 61.84 101 LEU A CA 1
ATOM 790 C C . LEU A 1 101 ? 3.307 19.001 -27.718 1.00 61.84 101 LEU A C 1
ATOM 792 O O . LEU A 1 101 ? 2.314 19.584 -28.169 1.00 61.84 101 LEU A O 1
ATOM 796 N N . PRO A 1 102 ? 3.398 18.627 -26.429 1.00 64.12 102 PRO A N 1
ATOM 797 C CA . PRO A 1 102 ? 2.346 18.896 -25.460 1.00 64.12 102 PRO A CA 1
ATOM 798 C C . PRO A 1 102 ? 2.132 20.401 -25.262 1.00 64.12 102 PRO A C 1
ATOM 800 O O . PRO A 1 102 ? 3.037 21.222 -25.445 1.00 64.12 102 PRO A O 1
ATOM 803 N N . GLU A 1 103 ? 0.912 20.759 -24.871 1.00 57.81 103 GLU A N 1
ATOM 804 C CA . GLU A 1 103 ? 0.548 22.133 -24.544 1.00 57.81 103 GLU A CA 1
ATOM 805 C C . GLU A 1 103 ? 1.386 22.598 -23.341 1.00 57.81 103 GLU A C 1
ATOM 807 O O . GLU A 1 103 ? 1.301 22.028 -22.258 1.00 57.81 103 GLU A O 1
ATOM 812 N N . GLY A 1 104 ? 2.281 23.566 -23.571 1.00 62.97 104 GLY A N 1
ATOM 813 C CA . GLY A 1 104 ? 3.283 24.015 -22.592 1.00 62.97 104 GLY A CA 1
ATOM 814 C C . GLY A 1 104 ? 4.740 23.802 -23.016 1.00 62.97 104 GLY A C 1
ATOM 815 O O . GLY A 1 104 ? 5.600 24.554 -22.574 1.00 62.97 104 GLY A O 1
ATOM 816 N N . ALA A 1 105 ? 5.031 22.908 -23.969 1.00 62.59 105 ALA A N 1
ATOM 817 C CA . ALA A 1 105 ? 6.406 22.667 -24.439 1.00 62.59 105 ALA A CA 1
ATOM 818 C C . ALA A 1 105 ? 7.094 23.922 -25.016 1.00 62.59 105 ALA A C 1
ATOM 820 O O . ALA A 1 105 ? 8.312 24.050 -24.994 1.00 62.59 105 ALA A O 1
ATOM 821 N N . ARG A 1 106 ? 6.305 24.880 -25.518 1.00 61.88 106 ARG A N 1
ATOM 822 C CA . ARG A 1 106 ? 6.803 26.167 -26.034 1.00 61.88 106 ARG A CA 1
ATOM 823 C C . ARG A 1 106 ? 7.285 27.112 -24.932 1.00 61.88 106 ARG A C 1
ATOM 825 O O . ARG A 1 106 ? 8.055 28.015 -25.230 1.00 61.88 106 ARG A O 1
ATOM 832 N N . VAL A 1 107 ? 6.812 26.928 -23.698 1.00 67.00 107 VAL A N 1
ATOM 833 C CA . VAL A 1 107 ? 7.158 27.768 -22.539 1.00 67.00 107 VAL A CA 1
ATOM 834 C C . VAL A 1 107 ? 8.565 27.446 -22.032 1.00 67.00 107 VAL A C 1
ATOM 836 O O . VAL A 1 107 ? 9.229 28.312 -21.476 1.00 67.00 107 VAL A O 1
ATOM 839 N N . GLU A 1 108 ? 9.042 26.223 -22.266 1.00 73.56 108 GLU A N 1
ATOM 840 C CA . GLU A 1 108 ? 10.346 25.748 -21.789 1.00 73.56 108 GLU A CA 1
ATOM 841 C C . GLU A 1 108 ? 11.516 26.107 -22.723 1.00 73.56 108 GLU A C 1
ATOM 843 O O . GLU A 1 108 ? 12.678 25.933 -22.355 1.00 73.56 108 GLU A O 1
ATOM 848 N N . MET A 1 109 ? 11.238 26.635 -23.918 1.00 80.06 109 MET A N 1
ATOM 849 C CA . MET A 1 109 ? 12.263 26.958 -24.913 1.00 80.06 109 MET A CA 1
ATOM 850 C C . MET A 1 109 ? 12.769 28.390 -24.759 1.00 80.06 109 MET A C 1
ATOM 852 O O . MET A 1 109 ? 12.007 29.328 -24.526 1.00 80.06 109 MET A O 1
ATOM 856 N N . ARG A 1 110 ? 14.079 28.575 -24.928 1.00 79.88 110 ARG A N 1
ATOM 857 C CA . ARG A 1 110 ? 14.771 29.852 -24.720 1.00 79.88 110 ARG A CA 1
ATOM 858 C C . ARG A 1 110 ? 14.725 30.753 -25.950 1.00 79.88 110 ARG A C 1
ATOM 860 O O . ARG A 1 110 ? 14.983 31.949 -25.830 1.00 79.88 110 ARG A O 1
ATOM 867 N N . SER A 1 111 ? 14.417 30.212 -27.133 1.00 84.62 111 SER A N 1
ATOM 868 C CA . SER A 1 111 ? 14.282 31.004 -28.362 1.00 84.62 111 SER A CA 1
ATOM 869 C C . SER A 1 111 ? 13.357 30.377 -29.413 1.00 84.62 111 SER A C 1
ATOM 871 O O . SER A 1 111 ? 13.050 29.187 -29.392 1.00 84.62 111 SER A O 1
ATOM 873 N N . ARG A 1 112 ? 12.942 31.186 -30.398 1.00 80.00 112 ARG A N 1
ATOM 874 C CA . ARG A 1 112 ? 12.148 30.717 -31.546 1.00 80.00 112 ARG A CA 1
ATOM 875 C C . ARG A 1 112 ? 12.932 29.775 -32.467 1.00 80.00 112 ARG A C 1
ATOM 877 O O . ARG A 1 112 ? 12.360 28.808 -32.954 1.00 80.00 112 ARG A O 1
ATOM 884 N N . ALA A 1 113 ? 14.220 30.041 -32.677 1.00 85.00 113 ALA A N 1
ATOM 885 C CA . ALA A 1 113 ? 15.081 29.183 -33.490 1.00 85.00 113 ALA A CA 1
ATOM 886 C C . ALA A 1 113 ? 15.221 27.782 -32.871 1.00 85.00 113 ALA A C 1
ATOM 888 O O . ALA A 1 113 ? 15.183 26.776 -33.572 1.00 85.00 113 ALA A O 1
ATOM 889 N N . GLU A 1 114 ? 15.305 27.719 -31.541 1.00 82.81 114 GLU A N 1
ATOM 890 C CA . GLU A 1 114 ? 15.297 26.465 -30.790 1.00 82.81 114 GLU A CA 1
ATOM 891 C C . GLU A 1 114 ? 13.977 25.700 -30.988 1.00 82.81 114 GLU A C 1
ATOM 893 O O . GLU A 1 114 ? 13.998 24.510 -31.292 1.00 82.81 114 GLU A O 1
ATOM 898 N N . PHE A 1 115 ? 12.832 26.390 -30.934 1.00 81.81 115 PHE A N 1
ATOM 899 C CA . PHE A 1 115 ? 11.528 25.779 -31.214 1.00 81.81 115 PHE A CA 1
ATOM 900 C C . PHE A 1 115 ? 11.405 25.214 -32.629 1.00 81.81 115 PHE A C 1
ATOM 902 O O . PHE A 1 115 ? 10.884 24.111 -32.804 1.00 81.81 115 PHE A O 1
ATOM 909 N N . GLU A 1 116 ? 11.876 25.945 -33.635 1.00 82.50 116 GLU A N 1
ATOM 910 C CA . GLU A 1 116 ? 11.839 25.494 -35.029 1.00 82.50 116 GLU A CA 1
ATOM 911 C C . GLU A 1 116 ? 12.745 24.268 -35.234 1.00 82.50 116 GLU A C 1
ATOM 913 O O . GLU A 1 116 ? 12.324 23.303 -35.873 1.00 82.50 116 GLU A O 1
ATOM 918 N N . CYS A 1 117 ? 13.923 24.244 -34.601 1.00 81.50 117 CYS A N 1
ATOM 919 C CA . CYS A 1 117 ? 14.823 23.090 -34.610 1.00 81.50 117 CYS A CA 1
ATOM 920 C C . CYS A 1 117 ? 14.177 21.850 -33.963 1.00 81.50 117 CYS A C 1
ATOM 922 O O . CYS A 1 117 ? 14.095 20.795 -34.590 1.00 81.50 117 CYS A O 1
ATOM 924 N N . PHE A 1 118 ? 13.641 21.978 -32.743 1.00 77.44 118 PHE A N 1
ATOM 925 C CA . PHE A 1 118 ? 12.996 20.858 -32.044 1.00 77.44 118 PHE A CA 1
ATOM 926 C C . PHE A 1 118 ? 11.735 20.358 -32.745 1.00 77.44 118 PHE A C 1
ATOM 928 O O . PHE A 1 118 ? 11.476 19.157 -32.762 1.00 77.44 118 PHE A O 1
ATOM 935 N N . SER A 1 119 ? 10.972 21.255 -33.369 1.00 75.94 119 SER A N 1
ATOM 936 C CA . SER A 1 119 ? 9.789 20.865 -34.138 1.00 75.94 119 SER A CA 1
ATOM 937 C C . SER A 1 119 ? 10.151 20.065 -35.392 1.00 75.94 119 SER A C 1
ATOM 939 O O . SER A 1 119 ? 9.387 19.189 -35.790 1.00 75.94 119 SER A O 1
ATOM 941 N N . ALA A 1 120 ? 11.307 20.338 -36.005 1.00 79.19 120 ALA A N 1
ATOM 942 C CA . ALA A 1 120 ? 11.767 19.643 -37.205 1.00 79.19 120 ALA A CA 1
ATOM 943 C C . ALA A 1 120 ? 12.360 18.250 -36.924 1.00 79.19 120 ALA A C 1
ATOM 945 O O . ALA A 1 120 ? 12.317 17.395 -37.804 1.00 79.19 120 ALA A O 1
ATOM 946 N N . MET A 1 121 ? 12.893 18.007 -35.720 1.00 78.31 121 MET A N 1
ATOM 947 C CA . MET A 1 121 ? 13.519 16.723 -35.365 1.00 78.31 121 MET A CA 1
ATOM 948 C C . MET A 1 121 ? 12.513 15.581 -35.150 1.00 78.31 121 MET A C 1
ATOM 950 O O . MET A 1 121 ? 12.878 14.421 -35.300 1.00 78.31 121 MET A O 1
ATOM 954 N N . GLY A 1 122 ? 11.244 15.889 -34.860 1.00 70.12 122 GLY A N 1
ATOM 955 C CA . GLY A 1 122 ? 10.211 14.871 -34.651 1.00 70.12 122 GLY A CA 1
ATOM 956 C C . GLY A 1 122 ? 10.396 14.048 -33.361 1.00 70.12 122 GLY A C 1
ATOM 957 O O . GLY A 1 122 ? 11.227 14.383 -32.516 1.00 70.12 122 GLY A O 1
ATOM 958 N N . PRO A 1 123 ? 9.563 13.012 -33.142 1.00 72.31 123 PRO A N 1
ATOM 959 C CA . PRO A 1 123 ? 9.653 12.167 -31.955 1.00 72.31 123 PRO A CA 1
ATOM 960 C C . PRO A 1 123 ? 10.848 11.210 -32.036 1.00 72.31 123 PRO A C 1
ATOM 962 O O . PRO A 1 123 ? 11.100 10.633 -33.087 1.00 72.31 123 PRO A O 1
ATOM 965 N N . ILE A 1 124 ? 11.509 10.972 -30.899 1.00 79.56 124 ILE A N 1
ATOM 966 C CA . ILE A 1 124 ? 12.563 9.954 -30.789 1.00 79.56 124 ILE A CA 1
ATOM 967 C C . ILE A 1 124 ? 11.915 8.568 -30.848 1.00 79.56 124 ILE A C 1
ATOM 969 O O . ILE A 1 124 ? 11.080 8.226 -30.002 1.00 79.56 124 ILE A O 1
ATOM 973 N N . LEU A 1 125 ? 12.293 7.770 -31.841 1.00 77.81 125 LEU A N 1
ATOM 974 C CA . LEU A 1 125 ? 11.772 6.426 -32.046 1.00 77.81 125 LEU A CA 1
ATOM 975 C C . LEU A 1 125 ? 12.563 5.392 -31.240 1.00 77.81 125 LEU A C 1
ATOM 977 O O . LEU A 1 125 ? 13.733 5.567 -30.902 1.00 77.81 125 LEU A O 1
ATOM 981 N N . ARG A 1 126 ? 11.907 4.270 -30.928 1.00 74.25 126 ARG A N 1
ATOM 982 C CA . ARG A 1 126 ? 12.518 3.184 -30.150 1.00 74.25 126 ARG A CA 1
ATOM 983 C C . ARG A 1 126 ? 13.732 2.584 -30.858 1.00 74.25 126 ARG A C 1
ATOM 985 O O . ARG A 1 126 ? 14.751 2.375 -30.214 1.00 74.25 126 ARG A O 1
ATOM 992 N N . ASP A 1 127 ? 13.640 2.386 -32.165 1.00 79.94 127 ASP A N 1
ATOM 993 C CA . ASP A 1 127 ? 14.729 1.805 -32.952 1.00 79.94 127 ASP A CA 1
ATOM 994 C C . ASP A 1 127 ? 15.953 2.735 -32.985 1.00 79.94 127 ASP A C 1
ATOM 996 O O . ASP A 1 127 ? 17.085 2.263 -32.999 1.00 79.94 127 ASP A O 1
ATOM 1000 N N . GLU A 1 128 ? 15.745 4.056 -32.914 1.00 81.75 128 GLU A N 1
ATOM 1001 C CA . GLU A 1 128 ? 16.833 5.037 -32.807 1.00 81.75 128 GLU A CA 1
ATOM 1002 C C . GLU A 1 128 ? 17.534 4.960 -31.449 1.00 81.75 128 GLU A C 1
ATOM 1004 O O . GLU A 1 128 ? 18.749 5.125 -31.383 1.00 81.75 128 GLU A O 1
ATOM 1009 N N . LEU A 1 129 ? 16.790 4.677 -30.374 1.00 80.31 129 LEU A N 1
ATOM 1010 C CA . LEU A 1 129 ? 17.356 4.461 -29.041 1.00 80.31 129 LEU A CA 1
ATOM 1011 C C . LEU A 1 129 ? 18.128 3.145 -28.964 1.00 80.31 129 LEU A C 1
ATOM 1013 O O . LEU A 1 129 ? 19.212 3.107 -28.394 1.00 80.31 129 LEU A O 1
ATOM 1017 N N . GLU A 1 130 ? 17.578 2.07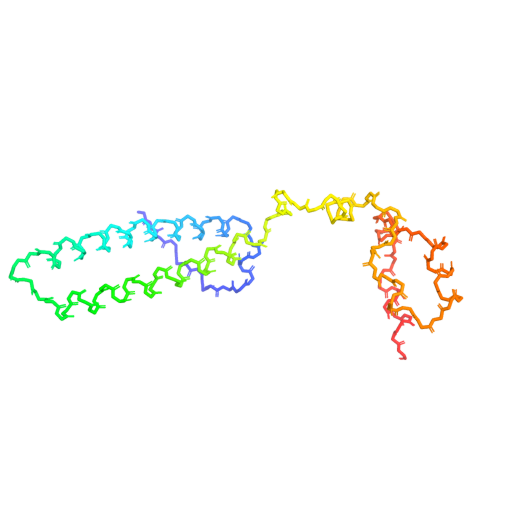4 -29.533 1.00 83.50 130 GLU A N 1
ATOM 1018 C CA . GLU A 1 130 ? 18.199 0.746 -29.510 1.00 83.50 130 GLU A CA 1
ATOM 1019 C C . GLU A 1 130 ? 19.439 0.678 -30.413 1.00 83.50 130 GLU A C 1
ATOM 1021 O O . GLU A 1 130 ? 20.411 0.005 -30.074 1.00 83.50 130 GLU A O 1
ATOM 1026 N N . ALA A 1 131 ? 19.446 1.421 -31.523 1.00 86.06 131 ALA A N 1
ATOM 1027 C CA . ALA A 1 131 ? 20.620 1.585 -32.377 1.00 86.06 131 ALA A CA 1
ATOM 1028 C C . ALA A 1 131 ? 21.639 2.602 -31.826 1.00 86.06 131 ALA A C 1
ATOM 1030 O O . ALA A 1 131 ? 22.739 2.726 -32.373 1.00 86.06 131 ALA A O 1
ATOM 1031 N N . CYS A 1 132 ? 21.294 3.347 -30.771 1.00 85.38 132 CYS A N 1
ATOM 1032 C CA . CYS A 1 132 ? 22.189 4.329 -30.179 1.00 85.38 132 CYS A CA 1
ATOM 1033 C C . CYS A 1 132 ? 23.252 3.638 -29.318 1.00 85.38 132 CYS A C 1
ATOM 1035 O O . CYS A 1 132 ? 22.948 2.990 -28.317 1.00 85.38 132 CYS A O 1
ATOM 1037 N N . ASP A 1 133 ? 24.522 3.826 -29.673 1.00 88.38 133 ASP A N 1
ATOM 1038 C CA . ASP A 1 133 ? 25.652 3.421 -28.838 1.00 88.38 133 ASP A CA 1
ATOM 1039 C C . ASP A 1 133 ? 25.785 4.386 -27.650 1.00 88.38 133 ASP A C 1
ATOM 1041 O O . ASP A 1 133 ? 26.460 5.423 -27.708 1.00 88.38 133 ASP A O 1
ATOM 1045 N N . MET A 1 134 ? 25.072 4.046 -26.577 1.00 86.19 134 MET A N 1
ATOM 1046 C CA . MET A 1 134 ? 25.006 4.851 -25.363 1.00 86.19 134 MET A CA 1
ATOM 1047 C C . MET A 1 134 ? 26.371 4.981 -24.683 1.00 86.19 134 MET A C 1
ATOM 1049 O O . MET A 1 134 ? 26.671 6.049 -24.152 1.00 86.19 134 MET A O 1
ATOM 1053 N N . ASP A 1 135 ? 27.224 3.958 -24.743 1.00 88.75 135 ASP A N 1
ATOM 1054 C CA . ASP A 1 135 ? 28.548 3.988 -24.113 1.00 88.75 135 ASP A CA 1
ATOM 1055 C C . ASP A 1 135 ? 29.459 5.004 -24.809 1.00 88.75 135 ASP A C 1
ATOM 1057 O O . ASP A 1 135 ? 30.107 5.833 -24.159 1.00 88.75 135 ASP A O 1
ATOM 1061 N N . ARG A 1 136 ? 29.442 5.025 -26.145 1.00 88.81 136 ARG A N 1
ATOM 1062 C CA . ARG A 1 136 ? 30.164 6.029 -26.933 1.00 88.81 136 ARG A CA 1
ATOM 1063 C C . ARG A 1 136 ? 29.595 7.435 -26.748 1.00 88.81 136 ARG A C 1
ATOM 1065 O O . ARG A 1 136 ? 30.356 8.407 -26.739 1.00 88.81 136 ARG A O 1
ATOM 1072 N N . LEU A 1 137 ? 28.274 7.568 -26.620 1.00 87.25 137 LEU A N 1
ATOM 1073 C CA . LEU A 1 137 ? 27.628 8.856 -26.360 1.00 87.25 137 LEU A CA 1
ATOM 1074 C C . LEU A 1 137 ? 28.044 9.418 -24.994 1.00 87.25 137 LEU A C 1
ATOM 1076 O O . LEU A 1 137 ? 28.409 10.589 -24.904 1.00 87.25 137 LEU A O 1
ATOM 1080 N N . ILE A 1 138 ? 28.052 8.578 -23.957 1.00 87.00 138 ILE A N 1
ATOM 1081 C CA . ILE A 1 138 ? 28.465 8.952 -22.600 1.00 87.00 138 ILE A CA 1
ATOM 1082 C C . ILE A 1 138 ? 29.916 9.436 -22.593 1.00 87.00 138 ILE A C 1
ATOM 1084 O O . ILE A 1 138 ? 30.193 10.499 -22.043 1.00 87.00 138 ILE A O 1
ATOM 1088 N N . GLN A 1 139 ? 30.826 8.726 -23.266 1.00 89.50 139 GLN A N 1
ATOM 1089 C CA . GLN A 1 139 ? 32.235 9.130 -23.359 1.00 89.50 139 GLN A CA 1
ATOM 1090 C C . GLN A 1 139 ? 32.430 10.499 -24.025 1.00 89.50 139 GLN A C 1
ATOM 1092 O O . GLN A 1 139 ? 33.353 11.223 -23.673 1.00 89.50 139 GLN A O 1
ATOM 1097 N N . ARG A 1 140 ? 31.570 10.877 -24.979 1.00 87.25 140 ARG A N 1
ATOM 1098 C CA . ARG A 1 140 ? 31.641 12.182 -25.662 1.00 87.25 140 ARG A CA 1
ATOM 1099 C C . ARG A 1 140 ? 31.059 13.340 -24.858 1.00 87.25 140 ARG A C 1
ATOM 1101 O O . ARG A 1 140 ? 31.383 14.486 -25.151 1.00 87.25 140 ARG A O 1
ATOM 1108 N N . LEU A 1 141 ? 30.134 13.054 -23.944 1.00 84.81 141 LEU A N 1
ATOM 1109 C CA . LEU A 1 141 ? 29.453 14.060 -23.125 1.00 84.81 141 LEU A CA 1
ATOM 1110 C C . LEU A 1 141 ? 30.163 14.308 -21.790 1.00 84.81 141 LEU A C 1
ATOM 1112 O O . LEU A 1 141 ? 29.819 15.259 -21.088 1.00 84.81 141 LEU A O 1
ATOM 1116 N N . GLN A 1 142 ? 31.136 13.469 -21.437 1.00 77.44 142 GLN A N 1
ATOM 1117 C CA . GLN A 1 142 ? 32.051 13.752 -20.342 1.00 77.44 142 GLN A CA 1
ATOM 1118 C C . GLN A 1 142 ? 33.073 14.812 -20.800 1.00 77.44 142 GLN A C 1
ATOM 1120 O O . GLN A 1 142 ? 33.633 14.661 -21.886 1.00 77.44 142 GLN A O 1
ATOM 1125 N N . PRO A 1 143 ? 33.258 15.902 -20.032 1.00 60.75 143 PRO A N 1
ATOM 1126 C CA . PRO A 1 143 ? 34.218 16.956 -20.354 1.00 60.75 143 PRO A CA 1
ATOM 1127 C C . PRO A 1 143 ? 35.675 16.488 -20.269 1.00 60.75 143 PRO A C 1
ATOM 1129 O O . PRO A 1 143 ? 35.966 15.579 -19.456 1.00 60.75 143 PRO A O 1
#

Foldseek 3Di:
DDDDPPDPDDPVLLVDPVSLVVVLVVLVVVLVVLVVVLVVLVVQCPDPPHPVVVSVVVNVVSVVVNVVSVVVNCVSVVVDDDDDPPDVQVVCVVVVNDQDDDDCPVVPDPDPVRVVVVNVVTDDDPVNVVPDPVVVVVVVPPD

Sequence (143 aa):
MHGQPERPFRESDLKDPAYRLRLLRKLNCLFAVLEVANARVKRALAQPDSDLESLSRIKTNLGSTMDVCRRAKGALERQEALPEGLPENLAAIARGRSQRLPEGARVEMRSRAEFECFSAMGPILRDELEACDMDRLIQRLQP

Secondary structure (DSSP, 8-state):
---PPPPPP-GGGGG-HHHHHHHHHHHHHHHHHHHHHHHHHHHHTTSTT--HHHHHHHHHHHHHHHHHHHHHHHHHHTTS-PPTT--HHHHHHHTT---SPPTTTTTS-S-HHHHHHHHHH-PPPHHHHHTS-HHHHHHHH--

pLDDT: mean 78.59, std 14.24, range [37.41, 96.0]

Radius of gyration: 26.23 Å; chains: 1; bounding box: 56×60×67 Å